Protein AF-A0A958RB64-F1 (afdb_monomer_lite)

Foldseek 3Di:
DDDDFQAPFPWWKWFFDWKWWAFPPRPDIDTWAAPTDIDTLVCCPDPNDDCGTHDDDPDQWTFKMFTATDQPTWIGDPNDIAGEAEPVRHPGGDIDTWTAGCVVPPDDDKDKRWDQSVFWDQDPVRHIYGDTDIDTPDPRTDDD

Radius of gyration: 16.18 Å; chains: 1; bounding box: 40×34×49 Å

Secondary structure (DSSP, 8-state):
---PPPP--SEEEEEEEEEEEE-GGG--EEE-EE--EEEESSTT-TT-----EE-----SEEEEEEEEE-S--EEEETTEEEEEE-TTTTTT-EEEEEEEE-TT-SS----EEE-HHHHEEE-TTS-EEE---EEE--GGG---

pLDDT: mean 85.4, std 12.58, range [28.36, 96.12]

Structure (mmCIF, N/CA/C/O backbone):
data_AF-A0A958RB64-F1
#
_entry.id   AF-A0A958RB64-F1
#
loop_
_atom_site.group_PDB
_atom_site.id
_atom_site.type_symbol
_atom_site.label_atom_id
_atom_site.label_alt_id
_atom_site.label_comp_id
_atom_site.label_asym_id
_atom_site.label_entity_id
_atom_site.label_seq_id
_atom_site.pdbx_PDB_ins_code
_atom_site.Cartn_x
_atom_site.Cartn_y
_atom_site.Cartn_z
_atom_site.occupancy
_atom_site.B_iso_or_equiv
_atom_site.auth_seq_id
_atom_site.auth_comp_id
_atom_site.auth_asym_id
_atom_site.auth_atom_id
_atom_site.pdbx_PDB_model_num
ATOM 1 N N . ARG A 1 1 ? -3.747 -23.039 24.043 1.00 41.12 1 ARG A N 1
ATOM 2 C CA . ARG A 1 1 ? -4.315 -22.664 22.728 1.00 41.12 1 ARG A CA 1
ATOM 3 C C . ARG A 1 1 ? -4.548 -21.166 22.778 1.00 41.12 1 ARG A C 1
ATOM 5 O O . ARG A 1 1 ? -5.326 -20.747 23.621 1.00 41.12 1 ARG A O 1
ATOM 12 N N . LEU A 1 2 ? -3.807 -20.391 21.994 1.00 28.36 2 LEU A N 1
ATOM 13 C CA . LEU A 1 2 ? -3.998 -18.947 21.857 1.00 28.36 2 LEU A CA 1
ATOM 14 C C . LEU A 1 2 ? -4.624 -18.734 20.481 1.00 28.36 2 LEU A C 1
ATOM 16 O O . LEU A 1 2 ? -4.178 -19.346 19.515 1.00 28.36 2 LEU A O 1
ATOM 20 N N . THR A 1 3 ? -5.711 -17.981 20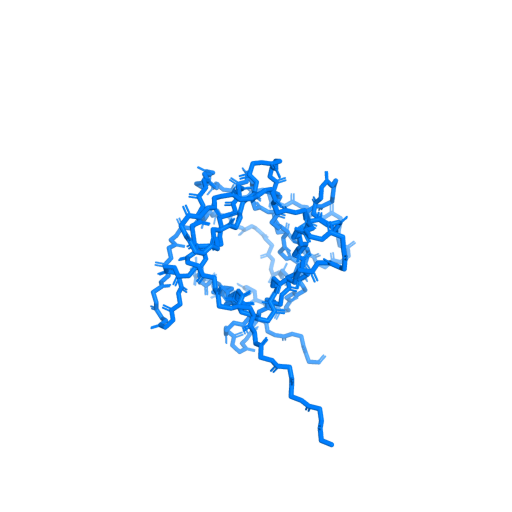.438 1.00 35.69 3 THR A N 1
ATOM 21 C CA . THR A 1 3 ? -6.406 -17.580 19.216 1.00 35.69 3 THR A CA 1
ATOM 22 C C . THR A 1 3 ? -6.319 -16.070 19.193 1.00 35.69 3 THR A C 1
ATOM 24 O O . THR A 1 3 ? -6.814 -15.434 20.119 1.00 35.69 3 THR A O 1
ATOM 27 N N . ASP A 1 4 ? -5.637 -15.539 18.189 1.00 45.03 4 ASP A N 1
ATOM 28 C CA . ASP A 1 4 ? -5.737 -14.134 17.825 1.00 45.03 4 ASP A CA 1
ATOM 29 C C . ASP A 1 4 ? -6.938 -14.045 16.886 1.00 45.03 4 ASP A C 1
ATOM 31 O O . ASP A 1 4 ? -6.996 -14.777 15.895 1.00 45.03 4 ASP A O 1
ATOM 35 N N . ALA A 1 5 ? -7.956 -13.286 17.272 1.00 43.59 5 ALA A N 1
ATOM 36 C CA . ALA A 1 5 ? -9.015 -12.928 16.346 1.00 43.59 5 ALA A CA 1
ATOM 37 C C . ALA A 1 5 ? -8.618 -11.556 15.802 1.00 43.59 5 ALA A C 1
ATOM 39 O O . ALA A 1 5 ? -8.349 -10.676 16.626 1.00 43.59 5 ALA A O 1
ATOM 40 N N . PRO A 1 6 ? -8.548 -11.367 14.472 1.00 58.12 6 PRO A N 1
ATOM 41 C CA . PRO A 1 6 ? -8.394 -10.030 13.927 1.00 58.12 6 PRO A CA 1
ATOM 42 C C . PRO A 1 6 ? -9.468 -9.129 14.531 1.00 58.12 6 PRO A C 1
ATOM 44 O O . PRO A 1 6 ? -10.575 -9.580 14.844 1.00 58.12 6 PRO A O 1
ATOM 47 N N . LEU A 1 7 ? -9.096 -7.878 14.765 1.00 66.56 7 LEU A N 1
ATOM 48 C CA . LEU A 1 7 ? -10.015 -6.901 15.316 1.00 66.56 7 LEU A CA 1
ATOM 49 C C . LEU A 1 7 ? -11.186 -6.756 14.334 1.00 66.56 7 LEU A C 1
ATOM 51 O O . LEU A 1 7 ? -10.951 -6.549 13.146 1.00 66.56 7 LEU A O 1
ATOM 55 N N . ASP A 1 8 ? -12.415 -6.936 14.817 1.00 80.50 8 ASP A N 1
ATOM 56 C CA . ASP A 1 8 ? -13.614 -6.695 14.012 1.00 80.50 8 ASP A CA 1
ATOM 57 C C . ASP A 1 8 ? -13.717 -5.178 13.835 1.00 80.50 8 ASP A C 1
ATOM 59 O O . ASP A 1 8 ? -13.931 -4.447 14.804 1.00 80.50 8 ASP A O 1
ATOM 63 N N . VAL A 1 9 ? -13.393 -4.706 12.635 1.00 89.06 9 VAL A N 1
ATOM 64 C CA . VAL A 1 9 ? -13.309 -3.286 12.284 1.00 89.06 9 VAL A CA 1
ATOM 65 C C . VAL A 1 9 ? -14.269 -3.017 11.136 1.00 89.06 9 VAL A C 1
ATOM 67 O O . VAL A 1 9 ? -14.403 -3.845 10.236 1.00 89.06 9 VAL A O 1
ATOM 70 N N . ASP A 1 10 ? -14.915 -1.857 11.171 1.00 91.00 10 ASP A N 1
ATOM 71 C CA . ASP A 1 10 ? -15.890 -1.455 10.159 1.00 91.00 10 ASP A CA 1
ATOM 72 C C . ASP A 1 10 ? -15.210 -0.856 8.923 1.00 91.00 10 ASP A C 1
ATOM 74 O O . ASP A 1 10 ? -15.676 -1.083 7.813 1.00 91.00 10 ASP A O 1
ATOM 78 N N . GLU A 1 11 ? -14.112 -0.112 9.117 1.00 93.75 11 GLU A N 1
ATOM 79 C CA . GLU A 1 11 ? -13.335 0.544 8.051 1.00 93.75 11 GLU A CA 1
ATOM 80 C C . GLU A 1 11 ? -11.852 0.629 8.438 1.00 93.75 11 GLU A C 1
ATOM 82 O O . GLU A 1 11 ? -11.509 0.797 9.617 1.00 93.75 11 GLU A O 1
ATOM 87 N N . VAL A 1 12 ? -10.959 0.582 7.444 1.00 92.62 12 VAL A N 1
ATOM 88 C CA . VAL A 1 12 ? -9.524 0.861 7.611 1.00 92.62 12 VAL A CA 1
ATOM 89 C C . VAL A 1 12 ? -9.081 1.859 6.546 1.00 92.62 12 VAL A C 1
ATOM 91 O O . VAL A 1 12 ? -8.691 1.487 5.441 1.00 92.62 12 VAL A O 1
ATOM 94 N N . ASN A 1 13 ? -9.086 3.136 6.915 1.00 94.38 13 ASN A N 1
ATOM 95 C CA . ASN A 1 13 ? -8.873 4.261 6.017 1.00 94.38 13 ASN A CA 1
ATOM 96 C C . ASN A 1 13 ? -7.398 4.672 5.971 1.00 94.38 13 ASN A C 1
ATOM 98 O O . ASN A 1 13 ? -6.798 5.034 6.988 1.00 94.38 13 ASN A O 1
ATOM 102 N N . ILE A 1 14 ? -6.812 4.641 4.773 1.00 92.38 14 ILE A N 1
ATOM 103 C CA . ILE A 1 14 ? -5.411 4.990 4.532 1.00 92.38 14 ILE A CA 1
ATOM 104 C C . ILE A 1 14 ? -5.301 6.192 3.610 1.00 92.38 14 ILE A C 1
ATOM 106 O O . ILE A 1 14 ? -5.777 6.170 2.477 1.00 92.38 14 ILE A O 1
ATOM 110 N N . ASP A 1 15 ? -4.603 7.215 4.092 1.00 93.50 15 ASP A N 1
ATOM 111 C CA . ASP A 1 15 ? -4.326 8.446 3.368 1.00 93.50 15 ASP A CA 1
ATOM 112 C C . ASP A 1 15 ? -3.115 8.260 2.440 1.00 93.50 15 ASP A C 1
ATOM 114 O O . ASP A 1 15 ? -1.958 8.417 2.842 1.00 93.50 15 ASP A O 1
ATOM 118 N N . LEU A 1 16 ? -3.367 7.871 1.190 1.00 92.88 16 LEU A N 1
ATOM 119 C CA . LEU A 1 16 ? -2.341 7.671 0.171 1.00 92.88 16 LEU A CA 1
ATOM 120 C C . LEU A 1 16 ? -1.956 9.003 -0.476 1.00 92.88 16 LEU A C 1
ATOM 122 O O . LEU A 1 16 ? -2.768 9.658 -1.122 1.00 92.88 16 LEU A O 1
ATOM 126 N N . GLN A 1 17 ? -0.670 9.345 -0.411 1.00 93.31 17 GLN A N 1
ATOM 127 C CA . GLN A 1 17 ? -0.147 10.608 -0.938 1.00 93.31 17 GLN A CA 1
ATOM 128 C C . GLN A 1 17 ? 0.629 10.427 -2.245 1.00 93.31 17 GLN A C 1
ATOM 130 O O . GLN A 1 17 ? 0.492 11.210 -3.183 1.00 93.31 17 GLN A O 1
ATOM 135 N N . SER A 1 18 ? 1.486 9.407 -2.325 1.00 93.62 18 SER A N 1
ATOM 136 C CA . SER A 1 18 ? 2.237 9.106 -3.550 1.00 93.62 18 SER A CA 1
ATOM 137 C C . SER A 1 18 ? 2.758 7.674 -3.565 1.00 93.62 18 SER A C 1
ATOM 139 O O . SER A 1 18 ? 2.949 7.055 -2.518 1.00 93.62 18 SER A O 1
ATOM 141 N N . ILE A 1 19 ? 3.029 7.158 -4.761 1.00 94.19 19 ILE A N 1
ATOM 142 C CA . ILE A 1 19 ? 3.697 5.874 -4.965 1.00 94.19 19 ILE A CA 1
ATOM 143 C C . ILE A 1 19 ? 5.005 6.101 -5.707 1.00 94.19 19 ILE A C 1
ATOM 145 O O . ILE A 1 19 ? 5.055 6.817 -6.708 1.00 94.19 19 ILE A O 1
ATOM 149 N N . LEU A 1 20 ? 6.066 5.464 -5.220 1.00 94.00 20 LEU A N 1
ATOM 150 C CA . LEU A 1 20 ? 7.380 5.492 -5.845 1.00 94.00 20 LEU A CA 1
ATOM 151 C C . LEU A 1 20 ? 7.875 4.075 -6.090 1.00 94.00 20 LEU A C 1
ATOM 153 O O . LEU A 1 20 ? 7.636 3.173 -5.287 1.00 94.00 20 LEU A O 1
ATOM 157 N N . VAL A 1 21 ? 8.611 3.890 -7.176 1.00 94.31 21 VAL A N 1
ATOM 158 C CA . VAL A 1 21 ? 9.273 2.629 -7.504 1.00 94.31 21 VAL A CA 1
ATOM 159 C C . VAL A 1 21 ? 10.779 2.830 -7.565 1.00 94.31 21 VAL A C 1
ATOM 161 O O . VAL A 1 21 ? 11.252 3.908 -7.923 1.00 94.31 21 VAL A O 1
ATOM 164 N N . LYS A 1 22 ? 11.544 1.802 -7.194 1.00 93.56 22 LYS A N 1
ATOM 165 C CA . LYS A 1 22 ? 13.008 1.814 -7.281 1.00 93.56 22 LYS A CA 1
ATOM 166 C C . LYS A 1 22 ? 13.528 0.619 -8.045 1.00 93.56 22 LYS A C 1
ATOM 168 O O . LYS A 1 22 ? 13.052 -0.494 -7.824 1.00 93.56 22 LYS A O 1
ATOM 173 N N . GLY A 1 23 ? 14.550 0.850 -8.860 1.00 91.75 23 GLY A N 1
ATOM 174 C CA . GLY A 1 23 ? 15.317 -0.207 -9.509 1.00 91.75 23 GLY A CA 1
ATOM 175 C C . GLY A 1 23 ? 16.397 -0.825 -8.607 1.00 91.75 23 GLY A C 1
ATOM 176 O O . GLY A 1 23 ? 16.505 -0.492 -7.416 1.00 91.75 23 GLY A O 1
ATOM 177 N N . PRO A 1 24 ? 17.222 -1.730 -9.162 1.00 86.81 24 PRO A N 1
ATOM 178 C CA . PRO A 1 24 ? 18.353 -2.338 -8.467 1.00 86.81 24 PRO A CA 1
ATOM 179 C C . PRO A 1 24 ? 19.330 -1.297 -7.909 1.00 86.81 24 PRO A C 1
ATOM 181 O O . PRO A 1 24 ? 19.579 -0.255 -8.508 1.00 86.81 24 PRO A O 1
ATOM 184 N N . GLY A 1 25 ? 19.881 -1.557 -6.721 1.00 80.12 25 GLY A N 1
ATOM 185 C CA . GLY A 1 25 ? 20.825 -0.643 -6.061 1.00 80.12 25 GLY A CA 1
ATOM 186 C C . GLY A 1 25 ? 20.201 0.631 -5.472 1.00 80.12 25 GLY A C 1
ATOM 187 O O . GLY A 1 25 ? 20.900 1.377 -4.790 1.00 80.12 25 GLY A O 1
ATOM 188 N N . GLY A 1 26 ? 18.899 0.873 -5.681 1.00 74.00 26 GLY A N 1
ATOM 189 C CA . GLY A 1 26 ? 18.122 1.921 -5.008 1.00 74.00 26 GLY A CA 1
ATOM 190 C C . GLY A 1 26 ? 18.507 3.364 -5.349 1.00 74.00 26 GLY A C 1
ATOM 191 O O . GLY A 1 26 ? 18.051 4.274 -4.651 1.00 74.00 26 GLY A O 1
ATOM 192 N N . GLN A 1 27 ? 19.341 3.564 -6.376 1.00 73.75 27 GLN A N 1
ATOM 193 C CA . GLN A 1 27 ? 19.835 4.880 -6.794 1.00 73.75 27 GLN A CA 1
ATOM 194 C C . GLN A 1 27 ? 18.818 5.647 -7.643 1.00 73.75 27 GLN A C 1
ATOM 196 O O . GLN A 1 27 ? 18.740 6.868 -7.537 1.00 73.75 27 GLN A O 1
ATOM 201 N N . GLU A 1 28 ? 18.013 4.935 -8.430 1.00 81.69 28 GLU A N 1
ATOM 202 C CA . GLU A 1 28 ? 16.943 5.516 -9.237 1.00 81.69 28 GLU A CA 1
ATOM 203 C C . GLU A 1 28 ? 15.594 5.302 -8.548 1.00 81.69 28 GLU A C 1
ATOM 205 O O . GLU A 1 28 ? 15.222 4.178 -8.195 1.00 81.69 28 GLU A O 1
ATOM 210 N N . GLU A 1 29 ? 14.878 6.403 -8.328 1.00 88.94 29 GLU A N 1
ATOM 211 C CA . GLU A 1 29 ? 13.521 6.425 -7.796 1.00 88.94 29 GLU A CA 1
ATOM 212 C C . GLU A 1 29 ? 12.618 7.151 -8.792 1.00 88.94 29 GLU A C 1
ATOM 214 O O . GLU A 1 29 ? 12.895 8.285 -9.180 1.00 88.94 29 GLU A O 1
ATOM 219 N N . ILE A 1 30 ? 11.539 6.489 -9.200 1.00 92.75 30 ILE A N 1
ATOM 220 C CA . ILE A 1 30 ? 10.542 7.041 -10.113 1.00 92.75 30 ILE A CA 1
ATOM 221 C C . ILE A 1 30 ? 9.246 7.209 -9.332 1.00 92.75 30 ILE A C 1
ATOM 223 O O . ILE A 1 30 ? 8.700 6.240 -8.804 1.00 92.75 30 ILE A O 1
ATOM 227 N N . GLN A 1 31 ? 8.751 8.440 -9.256 1.00 94.31 31 GLN A N 1
ATOM 228 C CA . GLN A 1 31 ? 7.426 8.721 -8.719 1.00 94.31 31 GLN A CA 1
ATOM 229 C C . GLN A 1 31 ? 6.370 8.433 -9.789 1.00 94.31 31 GLN A C 1
ATOM 231 O O . GLN A 1 31 ? 6.491 8.883 -10.928 1.00 94.31 31 GLN A O 1
ATOM 236 N N . LEU A 1 32 ? 5.335 7.684 -9.417 1.00 94.69 32 LEU A N 1
ATOM 237 C CA . LEU A 1 32 ? 4.216 7.381 -10.299 1.00 94.69 32 LEU A CA 1
ATOM 238 C C . LEU A 1 32 ? 3.191 8.523 -10.297 1.00 94.69 32 LEU A C 1
ATOM 240 O O . LEU A 1 32 ? 3.034 9.231 -9.296 1.00 94.69 32 LEU A O 1
ATOM 244 N N . ASN A 1 33 ? 2.424 8.645 -11.382 1.00 95.81 33 ASN A N 1
ATOM 245 C CA . ASN A 1 33 ? 1.223 9.477 -11.412 1.00 95.81 33 ASN A CA 1
ATOM 246 C C . ASN A 1 33 ? 0.187 8.833 -10.487 1.00 95.81 33 ASN A C 1
ATOM 248 O O . ASN A 1 33 ? -0.488 7.881 -10.879 1.00 95.81 33 ASN A O 1
ATOM 252 N N . THR A 1 34 ? 0.135 9.304 -9.242 1.00 94.50 34 THR A N 1
ATOM 253 C CA . THR A 1 34 ? -0.661 8.708 -8.165 1.00 94.50 34 THR A CA 1
ATOM 254 C C . THR A 1 34 ? -1.989 9.442 -8.027 1.00 94.50 34 THR A C 1
ATOM 256 O O . THR A 1 34 ? -2.016 10.670 -7.959 1.00 94.50 34 THR A O 1
ATOM 259 N N . ASN A 1 35 ? -3.076 8.685 -7.944 1.00 95.25 35 ASN A N 1
ATOM 260 C CA . ASN A 1 35 ? -4.368 9.165 -7.481 1.00 95.25 35 ASN A CA 1
ATOM 261 C C . ASN A 1 35 ? -4.304 9.220 -5.949 1.00 95.25 35 ASN A C 1
ATOM 263 O O . ASN A 1 35 ? -4.493 8.210 -5.282 1.00 95.25 35 ASN A O 1
ATOM 267 N N . ALA A 1 36 ? -3.915 10.370 -5.401 1.00 94.81 36 ALA A N 1
ATOM 268 C CA . ALA A 1 36 ? -3.854 10.565 -3.956 1.00 94.81 36 ALA A CA 1
ATOM 269 C C . ALA A 1 36 ? -5.266 10.670 -3.360 1.00 94.81 36 ALA A C 1
ATOM 271 O O . ALA A 1 36 ? -6.173 11.211 -3.999 1.00 94.81 36 ALA A O 1
ATOM 272 N N . GLY A 1 37 ? -5.439 10.186 -2.134 1.00 94.69 37 GLY A N 1
ATOM 273 C CA . GLY A 1 37 ? -6.717 10.202 -1.434 1.00 94.69 37 GLY A CA 1
ATOM 274 C C . GLY A 1 37 ? -6.776 9.199 -0.289 1.00 94.69 37 GLY A C 1
ATOM 275 O O . GLY A 1 37 ? -5.850 8.416 -0.081 1.00 94.69 37 GLY A O 1
ATOM 276 N N . ILE A 1 38 ? -7.894 9.228 0.431 1.00 94.56 38 ILE A N 1
ATOM 277 C CA . ILE A 1 38 ? -8.195 8.268 1.490 1.00 94.56 38 ILE A CA 1
ATOM 278 C C . ILE A 1 38 ? -8.899 7.065 0.867 1.00 94.56 38 ILE A C 1
ATOM 280 O O . ILE A 1 38 ? -9.886 7.223 0.147 1.00 94.56 38 ILE A O 1
ATOM 284 N N . TYR A 1 39 ? -8.372 5.878 1.145 1.00 92.69 39 TYR A N 1
ATOM 285 C CA . TYR A 1 39 ? -8.898 4.606 0.668 1.00 92.69 39 TYR A CA 1
ATOM 286 C C . TYR A 1 39 ? -9.250 3.719 1.854 1.00 92.69 39 TYR A C 1
ATOM 288 O O . TYR A 1 39 ? -8.378 3.463 2.688 1.00 92.69 39 TYR A O 1
ATOM 296 N N . ASP A 1 40 ? -10.483 3.213 1.893 1.00 92.56 40 ASP A N 1
ATOM 297 C CA . ASP A 1 40 ? -10.824 2.109 2.785 1.00 92.56 40 ASP A CA 1
ATOM 298 C C . ASP A 1 40 ? -10.248 0.810 2.214 1.00 92.56 40 ASP A C 1
ATOM 300 O O . ASP A 1 40 ? -10.561 0.386 1.100 1.00 92.56 40 ASP A O 1
ATOM 304 N N . LEU A 1 41 ? -9.359 0.178 2.971 1.00 89.19 41 LEU A N 1
ATOM 305 C CA . LEU A 1 41 ? -8.729 -1.072 2.577 1.00 89.19 41 LEU A CA 1
ATOM 306 C C . LEU A 1 41 ? -9.680 -2.269 2.649 1.00 89.19 41 LEU A C 1
ATOM 308 O O . LEU A 1 41 ? -9.392 -3.293 2.028 1.00 89.19 41 LEU A O 1
ATOM 312 N N . LEU A 1 42 ? -10.786 -2.178 3.394 1.00 87.50 42 LEU A N 1
ATOM 313 C CA . LEU A 1 42 ? -11.780 -3.252 3.453 1.00 87.50 42 LEU A CA 1
ATOM 314 C C . LEU A 1 42 ? -12.587 -3.354 2.150 1.00 87.50 42 LEU A C 1
ATOM 316 O O . LEU A 1 42 ? -12.923 -4.463 1.729 1.00 87.50 42 LEU A O 1
ATOM 320 N N . ASP A 1 43 ? -12.779 -2.232 1.454 1.00 85.81 43 ASP A N 1
ATOM 321 C CA . ASP A 1 43 ? -13.421 -2.169 0.133 1.00 85.81 43 ASP A CA 1
ATOM 322 C C . ASP A 1 43 ? -12.577 -2.804 -0.987 1.00 85.81 43 ASP A C 1
ATOM 324 O O . ASP A 1 43 ? -13.102 -3.180 -2.036 1.00 85.81 43 ASP A O 1
ATOM 328 N N . LEU A 1 44 ? -11.265 -2.941 -0.774 1.00 80.88 44 LEU A N 1
ATOM 329 C CA . LEU A 1 44 ? -10.297 -3.432 -1.764 1.00 80.88 44 LEU A CA 1
ATOM 330 C C . LEU A 1 44 ? -9.949 -4.919 -1.580 1.00 80.88 44 LEU A C 1
ATOM 332 O O . LEU A 1 44 ? -8.911 -5.401 -2.037 1.00 80.88 44 LEU A O 1
ATOM 336 N N . GLN A 1 45 ? -10.807 -5.660 -0.880 1.00 72.44 45 GLN A N 1
ATOM 337 C CA . GLN A 1 45 ? -10.647 -7.094 -0.653 1.00 72.44 45 GLN A CA 1
ATOM 338 C C . GLN A 1 45 ? -11.343 -7.933 -1.736 1.00 72.44 45 GLN A C 1
ATOM 340 O O . GLN A 1 45 ? -12.142 -7.453 -2.539 1.00 72.44 45 GLN A O 1
ATOM 345 N N . ASN A 1 46 ? -11.075 -9.243 -1.741 1.00 66.56 46 ASN A N 1
ATOM 346 C CA . ASN A 1 46 ? -11.785 -10.234 -2.566 1.00 66.56 46 ASN A CA 1
ATOM 347 C C . ASN A 1 46 ? -11.698 -10.008 -4.088 1.00 66.56 46 ASN A C 1
ATOM 349 O O . ASN A 1 46 ? -12.609 -10.376 -4.831 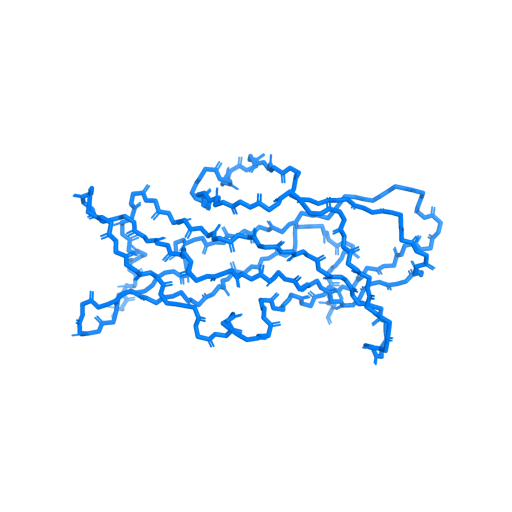1.00 66.56 46 ASN A O 1
ATOM 353 N N . GLY A 1 47 ? -10.581 -9.454 -4.563 1.00 64.75 47 GLY A N 1
ATOM 354 C CA . GLY A 1 47 ? -10.339 -9.239 -5.992 1.00 64.75 47 GLY A CA 1
ATOM 355 C C . GLY A 1 47 ? -10.978 -7.968 -6.551 1.00 64.75 47 GLY A C 1
ATOM 356 O O . GLY A 1 47 ? -11.033 -7.819 -7.769 1.00 64.75 47 GLY A O 1
ATOM 357 N N . ILE A 1 48 ? -11.452 -7.073 -5.681 1.00 69.56 48 ILE A N 1
ATOM 358 C CA . ILE A 1 48 ? -11.758 -5.689 -6.038 1.00 69.56 48 ILE A CA 1
ATOM 359 C C . ILE A 1 48 ? -10.454 -4.899 -5.945 1.00 69.56 48 ILE A C 1
ATOM 361 O O . ILE A 1 48 ? -9.872 -4.784 -4.872 1.00 69.56 48 ILE A O 1
ATOM 365 N N . ASP A 1 49 ? -9.983 -4.366 -7.069 1.00 80.56 49 ASP A N 1
ATOM 366 C CA . ASP A 1 49 ? -8.813 -3.496 -7.119 1.00 80.56 49 ASP A CA 1
ATOM 367 C C . ASP A 1 49 ? -9.169 -2.096 -7.631 1.00 80.56 49 ASP A C 1
ATOM 369 O O . ASP A 1 49 ? -10.142 -1.887 -8.360 1.00 80.56 49 ASP A O 1
ATOM 373 N N . VAL A 1 50 ? -8.361 -1.115 -7.233 1.00 84.88 50 VAL A N 1
ATOM 374 C CA . VAL A 1 50 ? -8.467 0.266 -7.701 1.00 84.88 50 VAL A CA 1
ATOM 375 C C . VAL A 1 50 ? -7.132 0.715 -8.278 1.00 84.88 50 VAL A C 1
ATOM 377 O O . VAL A 1 50 ? -6.067 0.508 -7.692 1.00 84.88 50 VAL A O 1
ATOM 380 N N . LEU A 1 51 ? -7.178 1.368 -9.442 1.00 87.44 51 LEU A N 1
ATOM 381 C CA . LEU A 1 51 ? -5.989 1.957 -10.043 1.00 87.44 51 LEU A CA 1
ATOM 382 C C . LEU A 1 51 ? -5.554 3.185 -9.234 1.00 87.44 51 LEU A C 1
ATOM 384 O O . LEU A 1 51 ? -6.056 4.294 -9.428 1.00 87.44 51 LEU A O 1
ATOM 388 N N . VAL A 1 52 ? -4.582 2.984 -8.351 1.00 88.88 52 VAL A N 1
ATOM 389 C CA . VAL A 1 52 ? -4.015 4.048 -7.511 1.00 88.88 52 VAL A CA 1
ATOM 390 C C . VAL A 1 52 ? -2.870 4.801 -8.177 1.00 88.88 52 VAL A C 1
ATOM 392 O O . VAL A 1 52 ? -2.599 5.937 -7.803 1.00 88.88 52 VAL A O 1
ATOM 395 N N . ALA A 1 53 ? -2.188 4.217 -9.168 1.00 92.31 53 ALA A N 1
ATOM 396 C CA . ALA A 1 53 ? -1.119 4.911 -9.877 1.00 92.31 53 ALA A CA 1
ATOM 397 C C . ALA A 1 53 ? -0.781 4.302 -11.242 1.00 92.31 53 ALA A C 1
ATOM 399 O O . ALA A 1 53 ? -1.010 3.122 -11.490 1.00 92.31 53 ALA A O 1
ATOM 400 N N . ASN A 1 54 ? -0.171 5.107 -12.114 1.00 93.94 54 ASN A N 1
ATOM 401 C CA . ASN A 1 54 ? 0.431 4.659 -13.373 1.00 93.94 54 ASN A CA 1
ATOM 402 C C . ASN A 1 54 ? 1.680 5.490 -13.709 1.00 93.94 54 ASN A C 1
ATOM 404 O O . ASN A 1 54 ? 1.821 6.619 -13.246 1.00 93.94 54 ASN A O 1
ATOM 408 N N . ALA A 1 55 ? 2.581 4.960 -14.533 1.00 92.25 55 ALA A N 1
ATOM 409 C CA . ALA A 1 55 ? 3.671 5.736 -15.121 1.00 92.25 55 ALA A CA 1
ATOM 410 C C . ALA A 1 55 ? 4.241 5.037 -16.356 1.00 92.25 55 ALA A C 1
ATOM 412 O O . ALA A 1 55 ? 4.066 3.834 -16.538 1.00 92.25 55 ALA A O 1
ATOM 413 N N . MET A 1 56 ? 4.991 5.791 -17.159 1.00 89.06 56 MET A N 1
ATOM 414 C CA . MET A 1 56 ? 5.964 5.207 -18.078 1.00 89.06 56 MET A CA 1
ATOM 415 C C . MET A 1 56 ? 7.262 4.974 -17.308 1.00 89.06 56 MET A C 1
ATOM 417 O O . MET A 1 56 ? 7.838 5.916 -16.766 1.00 89.06 56 MET A O 1
ATOM 421 N N . ILE A 1 57 ? 7.698 3.719 -17.245 1.00 88.31 57 ILE A N 1
ATOM 422 C CA . ILE A 1 57 ? 8.910 3.305 -16.540 1.00 88.31 57 ILE A CA 1
ATOM 423 C C . ILE A 1 57 ? 9.999 3.019 -17.571 1.00 88.31 57 ILE A C 1
ATOM 425 O O . ILE A 1 57 ? 9.767 2.285 -18.526 1.00 88.31 57 ILE A O 1
ATOM 429 N N . SER A 1 58 ? 11.179 3.609 -17.380 1.00 87.31 58 SER A N 1
ATOM 430 C CA . SER A 1 58 ? 12.371 3.364 -18.208 1.00 87.31 58 SER A CA 1
ATOM 431 C C . SER A 1 58 ? 13.346 2.361 -17.584 1.00 87.31 58 SER A C 1
ATOM 433 O O . SER A 1 58 ? 14.432 2.163 -18.116 1.00 87.31 58 SER A O 1
ATOM 435 N N . LEU A 1 59 ? 12.994 1.793 -16.430 1.00 88.56 59 LEU A N 1
ATOM 436 C CA . LEU A 1 59 ? 13.776 0.770 -15.745 1.00 88.56 59 LEU A CA 1
ATOM 437 C C . LEU A 1 59 ? 13.468 -0.603 -16.334 1.00 88.56 59 LEU A C 1
ATOM 439 O O . LEU A 1 59 ? 12.300 -0.957 -16.482 1.00 88.56 59 LEU A O 1
ATOM 443 N N . ASP A 1 60 ? 14.514 -1.394 -16.550 1.00 90.81 60 ASP A N 1
ATOM 444 C CA . ASP A 1 60 ? 14.374 -2.806 -16.913 1.00 90.81 60 ASP A CA 1
ATOM 445 C C . ASP A 1 60 ? 14.004 -3.674 -15.700 1.00 90.81 60 ASP A C 1
ATOM 447 O O . ASP A 1 60 ? 13.429 -4.741 -15.855 1.00 90.81 60 ASP A O 1
ATOM 451 N N . GLU A 1 61 ? 14.280 -3.215 -14.474 1.00 92.19 61 GLU A N 1
ATOM 452 C CA . GLU A 1 61 ? 13.934 -3.936 -13.247 1.00 92.19 61 GLU A CA 1
ATOM 453 C C . GLU A 1 61 ? 13.373 -3.007 -12.164 1.00 92.19 61 GLU A C 1
ATOM 455 O O . GLU A 1 61 ? 13.874 -1.901 -11.944 1.00 92.19 61 GLU A O 1
ATOM 460 N N . ILE A 1 62 ? 12.396 -3.502 -11.399 1.00 93.62 62 ILE A N 1
ATOM 461 C CA . ILE A 1 62 ? 11.900 -2.875 -10.169 1.00 93.62 62 ILE A CA 1
ATOM 462 C C . ILE A 1 62 ? 12.186 -3.801 -8.985 1.00 93.62 62 ILE A C 1
ATOM 464 O O . ILE A 1 62 ? 11.857 -4.989 -8.999 1.00 93.62 62 ILE A O 1
ATOM 468 N N . ARG A 1 63 ? 12.783 -3.233 -7.933 1.00 94.12 63 ARG A N 1
ATOM 469 C CA . ARG A 1 63 ? 13.128 -3.922 -6.682 1.00 94.12 63 ARG A CA 1
ATOM 470 C C . ARG A 1 63 ? 12.350 -3.448 -5.458 1.00 94.12 63 ARG A C 1
ATOM 472 O O . ARG A 1 63 ? 12.296 -4.136 -4.443 1.00 94.12 63 ARG A O 1
ATOM 479 N N . GLN A 1 64 ? 11.723 -2.278 -5.531 1.00 93.50 64 GLN A N 1
ATOM 480 C CA . GLN A 1 64 ? 10.938 -1.758 -4.418 1.00 93.50 64 GLN A CA 1
ATOM 481 C C . GLN A 1 64 ? 9.761 -0.929 -4.915 1.00 93.50 64 GLN A C 1
ATOM 483 O O . GLN A 1 64 ? 9.928 -0.099 -5.805 1.00 93.50 64 GLN A O 1
ATOM 488 N N . VAL A 1 65 ? 8.614 -1.082 -4.260 1.00 92.75 65 VAL A N 1
ATOM 489 C CA . VAL A 1 65 ? 7.494 -0.137 -4.307 1.00 92.75 65 VAL A CA 1
ATOM 490 C C . VAL A 1 65 ? 7.381 0.540 -2.947 1.00 92.75 65 VAL A C 1
ATOM 492 O O . VAL A 1 65 ? 7.571 -0.089 -1.906 1.00 92.75 65 VAL A O 1
ATOM 495 N N . ARG A 1 66 ? 7.126 1.843 -2.938 1.00 92.56 66 ARG A N 1
ATOM 496 C CA . ARG A 1 66 ? 7.043 2.661 -1.732 1.00 92.56 66 ARG A CA 1
ATOM 497 C C . ARG A 1 66 ? 5.750 3.459 -1.750 1.00 92.56 66 ARG A C 1
ATOM 499 O O . ARG A 1 66 ? 5.600 4.336 -2.594 1.00 92.56 66 ARG A O 1
ATOM 506 N N . LEU A 1 67 ? 4.848 3.161 -0.819 1.00 91.38 67 LEU A N 1
ATOM 507 C CA . LEU A 1 67 ? 3.618 3.923 -0.603 1.00 91.38 67 LEU A CA 1
ATOM 508 C C . LEU A 1 67 ? 3.907 5.016 0.423 1.00 91.38 67 LEU A C 1
ATOM 510 O O . LEU A 1 67 ? 4.250 4.721 1.567 1.00 91.38 67 LEU A O 1
ATOM 514 N N . VAL A 1 68 ? 3.822 6.277 0.028 1.00 91.38 68 VAL A N 1
ATOM 515 C CA . VAL A 1 68 ? 3.915 7.408 0.953 1.00 91.38 68 VAL A CA 1
ATOM 516 C C . VAL A 1 68 ? 2.518 7.697 1.461 1.00 91.38 68 VAL A C 1
ATOM 518 O O . VAL A 1 68 ? 1.613 7.937 0.662 1.00 91.38 68 VAL A O 1
ATOM 521 N N . LEU A 1 69 ? 2.370 7.658 2.780 1.00 90.31 69 LEU A N 1
ATOM 522 C CA . LEU A 1 69 ? 1.107 7.890 3.461 1.00 90.31 69 LEU A CA 1
ATOM 523 C C . LEU A 1 69 ? 1.148 9.235 4.181 1.00 90.31 69 LEU A C 1
ATOM 525 O O . LEU A 1 69 ? 2.218 9.635 4.652 1.00 90.31 69 LEU A O 1
ATOM 529 N N . GLY A 1 70 ? 0.009 9.915 4.241 1.00 90.69 70 GLY A N 1
ATOM 530 C CA . GLY A 1 70 ? -0.163 11.130 5.025 1.00 90.69 70 GLY A CA 1
ATOM 531 C C . GLY A 1 70 ? -0.508 10.822 6.480 1.00 90.69 70 GLY A C 1
ATOM 532 O O . GLY A 1 70 ? -0.233 9.726 6.979 1.00 90.69 70 GLY A O 1
ATOM 533 N N . GLU A 1 71 ? -1.054 11.810 7.184 1.00 90.12 71 GLU A N 1
ATOM 534 C CA . GLU A 1 71 ? -1.349 11.713 8.620 1.00 90.12 71 GLU A CA 1
ATOM 535 C C . GLU A 1 71 ? -2.802 11.300 8.896 1.00 90.12 71 GLU A C 1
ATOM 537 O O . GLU A 1 71 ? -3.069 10.736 9.958 1.00 90.12 71 GLU A O 1
ATOM 542 N N . ASP A 1 72 ? -3.704 11.468 7.923 1.00 93.69 72 ASP A N 1
ATOM 543 C CA . ASP A 1 72 ? -5.155 11.286 8.067 1.00 93.69 72 ASP A CA 1
ATOM 544 C C . ASP A 1 72 ? -5.587 9.812 7.914 1.00 93.69 72 ASP A C 1
ATOM 546 O O . ASP A 1 72 ? -6.526 9.480 7.196 1.00 93.69 72 ASP A O 1
ATOM 550 N N . ASN A 1 73 ? -4.872 8.899 8.579 1.00 92.88 73 ASN A N 1
ATOM 551 C CA . ASN A 1 73 ? -5.214 7.475 8.594 1.00 92.88 73 ASN A CA 1
ATOM 552 C C . ASN A 1 73 ? -6.124 7.171 9.786 1.00 92.88 73 ASN A C 1
ATOM 554 O O . ASN A 1 73 ? -5.798 7.527 10.927 1.00 92.88 73 ASN A O 1
ATOM 558 N N . THR A 1 74 ? -7.223 6.457 9.549 1.00 95.31 74 THR A N 1
ATOM 559 C CA . THR A 1 74 ? -8.215 6.140 10.584 1.00 95.31 74 THR A CA 1
ATOM 560 C C . THR A 1 74 ? -8.651 4.678 10.543 1.00 95.31 74 THR A C 1
ATOM 562 O O . THR A 1 74 ? -8.413 3.945 9.585 1.00 95.31 74 THR A O 1
ATOM 565 N N . VAL A 1 75 ? -9.234 4.219 11.645 1.00 94.88 75 VAL A N 1
ATOM 566 C CA . VAL A 1 75 ? -9.947 2.943 11.738 1.00 94.88 75 VAL A CA 1
ATOM 567 C C . VAL A 1 75 ? -11.298 3.209 12.382 1.00 94.88 75 VAL A C 1
ATOM 569 O O . VAL A 1 75 ? -11.375 3.975 13.346 1.00 94.88 75 VAL A O 1
ATOM 572 N N . VAL A 1 76 ? -12.347 2.579 11.867 1.00 94.75 76 VAL A N 1
ATOM 573 C CA . VAL A 1 76 ? -13.687 2.649 12.454 1.00 94.75 76 VAL A CA 1
ATOM 574 C C . VAL A 1 76 ? -13.972 1.347 13.191 1.00 94.75 76 VAL A C 1
ATOM 576 O O . VAL A 1 76 ? -13.766 0.262 12.649 1.00 94.75 76 VAL A O 1
ATOM 579 N N . VAL A 1 77 ? -14.393 1.457 14.451 1.00 91.56 77 VAL A N 1
ATOM 580 C CA . VAL A 1 77 ? -14.758 0.317 15.302 1.00 91.56 77 VAL A CA 1
ATOM 581 C C . VAL A 1 77 ? -16.075 0.624 15.994 1.00 91.56 77 VAL A C 1
ATOM 583 O O .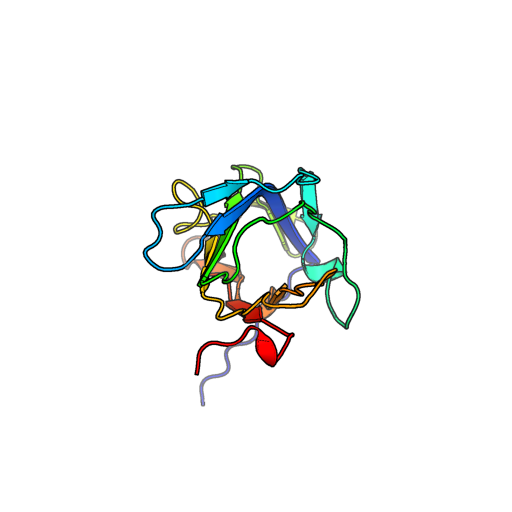 VAL A 1 77 ? -16.191 1.650 16.667 1.00 91.56 77 VAL A O 1
ATOM 586 N N . ASP A 1 78 ? -17.063 -0.253 15.827 1.00 90.31 78 ASP A N 1
ATOM 587 C CA . ASP A 1 78 ? -18.430 -0.066 16.322 1.00 90.31 78 ASP A CA 1
ATOM 588 C C . ASP A 1 78 ? -19.036 1.290 15.885 1.00 90.31 78 ASP A C 1
ATOM 590 O O . ASP A 1 78 ? -19.738 1.966 16.646 1.00 90.31 78 ASP A O 1
ATOM 594 N N . GLY A 1 79 ? -18.728 1.726 14.659 1.00 93.31 79 GLY A N 1
ATOM 595 C CA . GLY A 1 79 ? -19.154 3.004 14.084 1.00 93.31 79 GLY A CA 1
ATOM 596 C C . GLY A 1 79 ? -18.446 4.244 14.645 1.00 93.31 79 GLY A C 1
ATOM 597 O O . GLY A 1 79 ? -18.869 5.367 14.359 1.00 93.31 79 GLY A O 1
ATOM 598 N N . VAL A 1 80 ? -17.394 4.077 15.454 1.00 94.06 80 VAL A N 1
ATOM 599 C CA . VAL A 1 80 ? -16.596 5.178 16.009 1.00 94.06 80 VAL A CA 1
ATOM 600 C C . VAL A 1 80 ? -15.246 5.255 15.308 1.00 94.06 80 VAL A C 1
ATOM 602 O O . VAL A 1 80 ? -14.479 4.296 15.301 1.00 94.06 80 VAL A O 1
ATOM 605 N N . GLU A 1 81 ? -14.939 6.424 14.750 1.00 96.12 81 GLU A N 1
ATOM 606 C CA . GLU A 1 81 ? -13.651 6.683 14.112 1.00 96.12 81 GLU A CA 1
ATOM 607 C C . GLU A 1 81 ? -12.541 6.940 15.142 1.00 96.12 81 GLU A C 1
ATOM 609 O O . GLU A 1 81 ? -12.702 7.691 16.113 1.00 96.12 81 GLU A O 1
ATOM 614 N N . HIS A 1 82 ? -11.379 6.341 14.896 1.00 95.44 82 HIS A N 1
ATOM 615 C CA . HIS A 1 82 ? -10.177 6.492 15.697 1.00 95.44 82 HIS A CA 1
ATOM 616 C C . HIS A 1 82 ? -8.946 6.757 14.827 1.00 95.44 82 HIS A C 1
ATOM 618 O O . HIS A 1 82 ? -8.796 6.189 13.749 1.00 95.44 82 HIS A O 1
ATOM 624 N N . GLU A 1 83 ? -8.007 7.555 15.345 1.00 95.00 83 GLU A N 1
ATOM 625 C CA . GLU A 1 83 ? -6.689 7.740 14.725 1.00 95.00 83 GLU A CA 1
ATOM 626 C C . GLU A 1 83 ? -5.956 6.392 14.613 1.00 95.00 83 GLU A C 1
ATOM 628 O O . GLU A 1 83 ? -5.782 5.674 15.609 1.00 95.00 83 GLU A O 1
ATOM 633 N N . LEU A 1 84 ? -5.479 6.076 13.407 1.00 92.31 84 LEU A N 1
ATOM 634 C CA . LEU A 1 84 ? -4.705 4.877 13.119 1.00 92.31 84 LEU A CA 1
ATOM 635 C C . LEU A 1 84 ? -3.234 5.236 12.915 1.00 92.31 84 LEU A C 1
ATOM 637 O O . LEU A 1 84 ? -2.802 5.708 11.865 1.00 92.31 84 LEU A O 1
ATOM 641 N N . LYS A 1 85 ? -2.410 4.951 13.923 1.00 90.12 85 LYS A N 1
ATOM 642 C CA . LYS A 1 85 ? -0.985 5.276 13.843 1.00 90.12 85 LYS A CA 1
ATOM 643 C C . LYS A 1 85 ? -0.218 4.266 12.992 1.00 90.12 85 LYS A C 1
ATOM 645 O O . LYS A 1 85 ? -0.270 3.069 13.264 1.00 90.12 85 LYS A O 1
ATOM 650 N N . ILE A 1 86 ? 0.613 4.748 12.063 1.00 86.19 86 ILE A N 1
ATOM 651 C CA . ILE A 1 86 ? 1.474 3.914 11.203 1.00 86.19 86 ILE A CA 1
ATOM 652 C C . ILE A 1 86 ? 2.961 4.214 11.490 1.00 86.19 86 ILE A C 1
ATOM 654 O O . ILE A 1 86 ? 3.554 5.095 10.864 1.00 86.19 86 ILE A O 1
ATOM 658 N N . PRO A 1 87 ? 3.616 3.504 12.432 1.00 74.62 87 PRO A N 1
ATOM 659 C CA . PRO A 1 87 ? 4.946 3.885 12.923 1.00 74.62 87 PRO A CA 1
ATOM 660 C C . PRO A 1 87 ? 6.062 3.820 11.876 1.00 74.62 87 PRO A C 1
ATOM 662 O O . PRO A 1 87 ? 7.031 4.564 11.975 1.00 74.62 87 PRO A O 1
ATOM 665 N N . SER A 1 88 ? 5.953 2.919 10.896 1.00 64.25 88 SER A N 1
ATOM 666 C CA . SER A 1 88 ? 6.927 2.769 9.806 1.00 64.25 88 SER A CA 1
ATOM 667 C C . SER A 1 88 ? 6.640 3.676 8.602 1.00 64.25 88 SER A C 1
ATOM 669 O O . SER A 1 88 ? 7.520 3.867 7.761 1.00 64.25 88 SER A O 1
ATOM 671 N N . GLY A 1 89 ? 5.426 4.234 8.513 1.00 55.03 89 GLY A N 1
ATOM 672 C CA . GLY A 1 89 ? 4.942 5.014 7.371 1.00 55.03 89 GLY A CA 1
ATOM 673 C C . GLY A 1 89 ? 5.214 6.514 7.475 1.00 55.03 89 GLY A C 1
ATOM 674 O O . GLY A 1 89 ? 5.533 7.130 6.462 1.00 55.03 89 GLY A O 1
ATOM 675 N N . SER A 1 90 ? 5.200 7.074 8.688 1.00 55.16 90 SER A N 1
ATOM 676 C CA . SER A 1 90 ? 5.114 8.526 8.932 1.00 55.16 90 SER A CA 1
ATOM 677 C C . SER A 1 90 ? 6.300 9.389 8.468 1.00 55.16 90 SER A C 1
ATOM 679 O O . SER A 1 90 ? 6.192 10.608 8.465 1.00 55.16 90 SER A O 1
ATOM 681 N N . GLN A 1 91 ? 7.433 8.806 8.058 1.00 53.81 91 GLN A N 1
ATOM 682 C CA . GLN A 1 91 ? 8.530 9.566 7.422 1.00 53.81 91 GLN A CA 1
ATOM 683 C C . GLN A 1 91 ? 9.136 8.898 6.183 1.00 53.81 91 GLN A C 1
ATOM 685 O O . GLN A 1 91 ? 9.719 9.584 5.347 1.00 53.81 91 GLN A O 1
ATOM 690 N N . SER A 1 92 ? 9.042 7.569 6.047 1.00 63.12 92 SER A N 1
ATOM 691 C CA . SER A 1 92 ? 9.721 6.838 4.965 1.00 63.12 92 SER A CA 1
ATOM 692 C C . SER A 1 92 ? 8.782 6.182 3.951 1.00 63.12 92 SER A C 1
ATOM 694 O O . SER A 1 92 ? 9.251 5.753 2.894 1.00 63.12 92 SER A O 1
ATOM 696 N N . GLY A 1 93 ? 7.476 6.148 4.234 1.00 76.12 93 GLY A N 1
ATOM 697 C CA . GLY A 1 93 ? 6.493 5.367 3.487 1.00 76.12 93 GLY A CA 1
ATOM 698 C C . GLY A 1 93 ? 6.578 3.859 3.758 1.00 76.12 93 GLY A C 1
ATOM 699 O O . GLY A 1 93 ? 7.571 3.350 4.285 1.00 76.12 93 GLY A O 1
ATOM 700 N N . LEU A 1 94 ? 5.527 3.129 3.388 1.00 87.25 94 LEU A N 1
ATOM 701 C CA . LEU A 1 94 ? 5.482 1.670 3.425 1.00 87.25 94 LEU A CA 1
ATOM 702 C C . LEU A 1 94 ? 6.304 1.108 2.273 1.00 87.25 94 LEU A C 1
ATOM 704 O O . LEU A 1 94 ? 6.006 1.357 1.108 1.00 87.25 94 LEU A O 1
ATOM 708 N N . LYS A 1 95 ? 7.361 0.368 2.604 1.00 88.75 95 LYS A N 1
ATOM 709 C CA . LYS A 1 95 ? 8.267 -0.236 1.626 1.00 88.75 95 LYS A CA 1
ATOM 710 C C . LYS A 1 95 ? 7.868 -1.683 1.387 1.00 88.75 95 LYS A C 1
ATOM 712 O O . LYS A 1 95 ? 7.897 -2.488 2.313 1.00 88.75 95 LYS A O 1
ATOM 717 N N . ILE A 1 96 ? 7.583 -2.006 0.137 1.00 89.75 96 ILE A N 1
ATOM 718 C CA . ILE A 1 96 ? 7.309 -3.352 -0.343 1.00 89.75 96 ILE A CA 1
ATOM 719 C C . ILE A 1 96 ? 8.476 -3.755 -1.236 1.00 89.75 96 ILE A C 1
ATOM 721 O O . ILE A 1 96 ? 8.792 -3.063 -2.204 1.00 89.75 96 ILE A O 1
ATOM 725 N N . GLN A 1 97 ? 9.146 -4.850 -0.888 1.00 91.56 97 GLN A N 1
ATOM 726 C CA . GLN A 1 97 ? 10.159 -5.433 -1.763 1.00 91.56 97 GLN A CA 1
ATOM 727 C C . GLN A 1 97 ? 9.451 -6.176 -2.891 1.00 91.56 97 GLN A C 1
ATOM 729 O O . GLN A 1 97 ? 8.534 -6.958 -2.645 1.00 91.56 97 GLN A O 1
ATOM 734 N N . VAL A 1 98 ? 9.882 -5.915 -4.117 1.00 92.12 98 VAL A N 1
ATOM 735 C CA . VAL A 1 98 ? 9.407 -6.601 -5.319 1.00 92.12 98 VAL A CA 1
ATOM 736 C C . VAL A 1 98 ? 10.621 -7.091 -6.092 1.00 92.12 98 VAL A C 1
ATOM 738 O O . VAL A 1 98 ? 11.726 -6.601 -5.898 1.00 92.12 98 VAL A O 1
ATOM 741 N N . CYS A 1 99 ? 10.451 -8.074 -6.954 1.00 91.88 99 CYS A N 1
ATOM 742 C CA . CYS A 1 99 ? 11.500 -8.532 -7.848 1.00 91.88 99 CYS A CA 1
ATOM 743 C C . CYS A 1 99 ? 10.872 -8.702 -9.218 1.00 91.88 99 CYS A C 1
ATOM 745 O O . CYS A 1 99 ? 10.438 -9.793 -9.556 1.00 91.88 99 CYS A O 1
ATOM 747 N N . LEU A 1 100 ? 10.767 -7.593 -9.946 1.00 92.31 100 LEU A N 1
ATOM 748 C CA . LEU A 1 100 ? 10.072 -7.517 -11.221 1.00 92.31 100 LEU A CA 1
ATOM 749 C C . LEU A 1 100 ? 11.064 -7.168 -12.331 1.00 92.31 100 LEU A C 1
ATOM 751 O O . LEU A 1 100 ? 11.711 -6.125 -12.261 1.00 92.31 100 LEU A O 1
ATOM 755 N N . ASP A 1 101 ? 11.153 -8.032 -13.336 1.00 92.19 101 ASP A N 1
ATOM 756 C CA . ASP A 1 101 ? 11.865 -7.795 -14.593 1.00 92.19 101 ASP A CA 1
ATOM 757 C C . ASP A 1 101 ? 10.854 -7.323 -15.647 1.00 92.19 101 ASP A C 1
ATOM 759 O O . ASP A 1 101 ? 9.890 -8.022 -15.953 1.00 92.19 101 ASP A O 1
ATOM 763 N N . LEU A 1 102 ? 11.051 -6.111 -16.159 1.00 90.69 102 LEU A N 1
ATOM 764 C CA . LEU A 1 102 ? 10.215 -5.462 -17.167 1.00 90.69 102 LEU A CA 1
ATOM 765 C C . LEU A 1 102 ? 10.776 -5.633 -18.588 1.00 90.69 102 LEU A C 1
ATOM 767 O O . LEU A 1 102 ? 10.197 -5.107 -19.543 1.00 90.69 102 LEU A O 1
ATOM 771 N N . THR A 1 103 ? 11.882 -6.363 -18.765 1.00 90.06 103 THR A N 1
ATOM 772 C CA . THR A 1 103 ? 12.530 -6.550 -20.067 1.00 90.06 103 THR A CA 1
ATOM 773 C C . THR A 1 103 ? 11.553 -7.143 -21.081 1.00 90.06 103 THR A C 1
ATOM 775 O O . THR A 1 103 ? 11.077 -8.271 -20.954 1.00 90.06 103 THR A O 1
ATOM 778 N N . GLY A 1 104 ? 11.254 -6.378 -22.133 1.00 86.56 104 GLY A N 1
ATOM 779 C CA . GLY A 1 104 ? 10.321 -6.799 -23.181 1.00 86.56 104 GLY A CA 1
ATOM 780 C C . GLY A 1 104 ? 8.842 -6.763 -22.779 1.00 86.56 104 GLY A C 1
ATOM 781 O O . GLY A 1 104 ? 8.010 -7.264 -23.537 1.00 86.56 104 GLY A O 1
ATOM 782 N N . MET A 1 105 ? 8.494 -6.156 -21.639 1.00 88.19 105 MET A N 1
ATOM 783 C CA . MET A 1 105 ? 7.114 -5.959 -21.194 1.00 88.19 105 MET A CA 1
ATOM 784 C C . MET A 1 105 ? 6.643 -4.531 -21.518 1.00 88.19 105 MET A C 1
ATOM 786 O O . MET A 1 105 ? 6.982 -3.593 -20.800 1.00 88.19 105 MET A O 1
ATOM 790 N N . PRO A 1 106 ? 5.845 -4.317 -22.583 1.00 86.19 106 PRO A N 1
ATOM 791 C CA . PRO A 1 106 ? 5.396 -2.973 -22.953 1.00 86.19 106 PRO A CA 1
ATOM 792 C C . PRO A 1 106 ? 4.358 -2.394 -21.981 1.00 86.19 106 PRO A C 1
ATOM 794 O O . PRO A 1 106 ? 4.222 -1.177 -21.880 1.00 86.19 106 PRO A O 1
ATOM 797 N N . VAL A 1 107 ? 3.601 -3.256 -21.295 1.00 89.75 107 VAL A N 1
ATOM 798 C CA . VAL A 1 107 ? 2.604 -2.894 -20.283 1.00 89.75 107 VAL A CA 1
ATOM 799 C C . VAL A 1 107 ? 2.638 -3.953 -19.190 1.00 89.75 107 VAL A C 1
ATOM 801 O O . VAL A 1 107 ? 2.654 -5.146 -19.492 1.00 89.75 107 VAL A O 1
ATOM 804 N N . TYR A 1 108 ? 2.614 -3.516 -17.935 1.00 91.44 108 TYR A N 1
ATOM 805 C CA . TYR A 1 108 ? 2.586 -4.392 -16.772 1.00 91.44 108 TYR A CA 1
ATOM 806 C C . TYR A 1 108 ? 1.637 -3.835 -15.707 1.00 91.44 108 TYR A C 1
ATOM 808 O O . TYR A 1 108 ? 1.599 -2.623 -15.491 1.00 91.44 108 TYR A O 1
ATOM 816 N N . SER A 1 109 ? 0.884 -4.715 -15.043 1.00 91.94 109 SER A N 1
ATOM 817 C CA . SER A 1 109 ? 0.020 -4.366 -13.910 1.00 91.94 109 SER A CA 1
ATOM 818 C C . SER A 1 109 ? 0.497 -5.095 -12.659 1.00 91.94 109 SER A C 1
ATOM 820 O O . SER A 1 109 ? 0.553 -6.327 -12.637 1.00 91.94 109 SER A O 1
ATOM 822 N N . LEU A 1 110 ? 0.845 -4.324 -11.629 1.00 91.00 110 LEU A N 1
ATOM 823 C CA . LEU A 1 110 ? 1.270 -4.830 -10.331 1.00 91.00 110 LEU A CA 1
ATOM 824 C C . LEU A 1 110 ? 0.134 -4.671 -9.321 1.00 91.00 110 LEU A C 1
ATOM 826 O O . LEU A 1 110 ? -0.318 -3.556 -9.070 1.00 91.00 110 LEU A O 1
ATOM 830 N N . ILE A 1 111 ? -0.266 -5.778 -8.705 1.00 90.88 111 ILE A N 1
ATOM 831 C CA . ILE A 1 111 ? -1.313 -5.830 -7.688 1.00 90.88 111 ILE A CA 1
ATOM 832 C C . ILE A 1 111 ? -0.664 -6.063 -6.323 1.00 90.88 111 ILE A C 1
ATOM 834 O O . ILE A 1 111 ? 0.049 -7.053 -6.105 1.00 90.88 111 ILE A O 1
ATOM 838 N N . LEU A 1 112 ? -0.930 -5.133 -5.407 1.00 88.62 112 LEU A N 1
ATOM 839 C CA . LEU A 1 112 ? -0.578 -5.228 -3.996 1.00 88.62 112 LEU A CA 1
ATOM 840 C C . LEU A 1 112 ? -1.839 -5.599 -3.215 1.00 88.62 112 LEU A C 1
ATOM 842 O O . LEU A 1 112 ? -2.801 -4.841 -3.207 1.00 88.62 112 LEU A O 1
ATOM 846 N N . ASP A 1 113 ? -1.818 -6.764 -2.579 1.00 87.81 113 ASP A N 1
ATOM 847 C CA . ASP A 1 113 ? -2.895 -7.267 -1.731 1.00 87.81 113 ASP A CA 1
ATOM 848 C C . ASP A 1 113 ? -2.619 -6.874 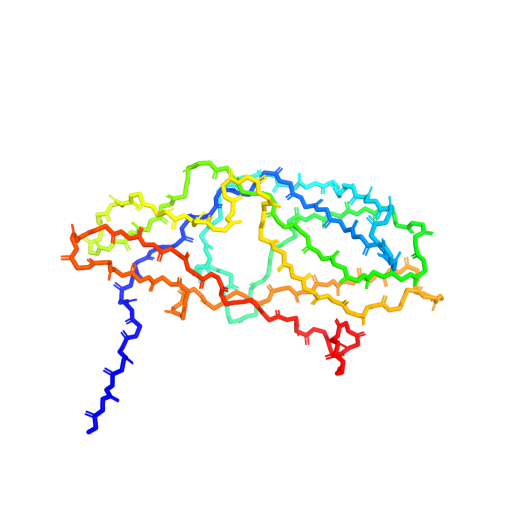-0.281 1.00 87.81 113 ASP A C 1
ATOM 850 O O . ASP A 1 113 ? -1.557 -7.196 0.265 1.00 87.81 113 ASP A O 1
ATOM 854 N N . PHE A 1 114 ? -3.545 -6.126 0.312 1.00 86.44 114 PHE A N 1
ATOM 855 C CA . PHE A 1 114 ? -3.414 -5.595 1.659 1.00 86.44 114 PHE A CA 1
ATOM 856 C C . PHE A 1 114 ? -4.308 -6.381 2.617 1.00 86.44 114 PHE A C 1
ATOM 858 O O . PHE A 1 114 ? -5.531 -6.335 2.521 1.00 86.44 114 PHE A O 1
ATOM 865 N N . ASP A 1 115 ? -3.703 -7.045 3.600 1.00 86.56 115 ASP A N 1
ATOM 866 C CA . ASP A 1 115 ? -4.445 -7.796 4.611 1.00 86.56 115 ASP A CA 1
ATOM 867 C C . ASP A 1 115 ? -4.767 -6.880 5.798 1.00 86.56 115 ASP A C 1
ATOM 869 O O . ASP A 1 115 ? -3.997 -6.767 6.754 1.00 86.56 115 ASP A O 1
ATOM 873 N N . ALA A 1 116 ? -5.871 -6.135 5.701 1.00 83.44 116 ALA A N 1
ATOM 874 C CA . ALA A 1 116 ? -6.254 -5.141 6.705 1.00 83.44 116 ALA A CA 1
ATOM 875 C C . ALA A 1 116 ? -6.496 -5.775 8.086 1.00 83.44 116 ALA A C 1
ATOM 877 O O . ALA A 1 116 ? -6.055 -5.230 9.101 1.00 83.44 116 ALA A O 1
ATOM 878 N N . ALA A 1 117 ? -7.107 -6.962 8.101 1.00 80.75 117 ALA A N 1
ATOM 879 C CA . ALA A 1 117 ? -7.403 -7.737 9.300 1.00 80.75 117 ALA A CA 1
ATOM 880 C C . ALA A 1 117 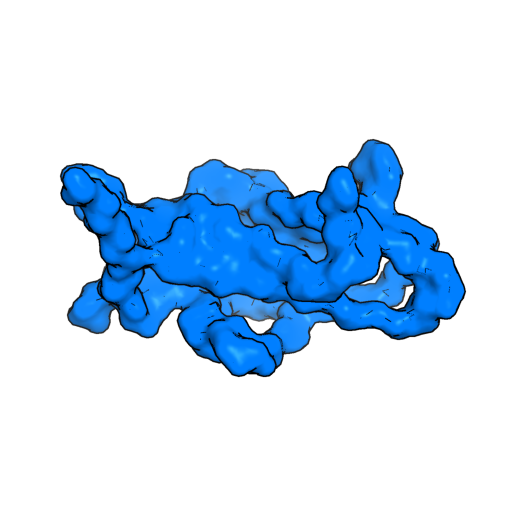? -6.126 -8.160 10.047 1.00 80.75 117 ALA A C 1
ATOM 882 O O . ALA A 1 117 ? -6.057 -8.034 11.268 1.00 80.75 117 ALA A O 1
ATOM 883 N N . GLU A 1 118 ? -5.086 -8.597 9.327 1.00 83.81 118 GLU A N 1
ATOM 884 C CA . GLU A 1 118 ? -3.773 -8.892 9.922 1.00 83.81 118 GLU A CA 1
ATOM 885 C C . GLU A 1 118 ? -2.920 -7.636 10.173 1.00 83.81 118 GLU A C 1
ATOM 887 O O . GLU A 1 118 ? -1.845 -7.723 10.772 1.00 83.81 118 GLU A O 1
ATOM 892 N N . SER A 1 119 ? -3.354 -6.458 9.722 1.00 86.44 119 SER A N 1
ATOM 893 C CA . SER A 1 119 ? -2.549 -5.236 9.795 1.00 86.44 119 SER A CA 1
ATOM 894 C C . SER A 1 119 ? -2.919 -4.301 10.937 1.00 86.44 119 SER A C 1
ATOM 896 O O . SER A 1 119 ? -2.076 -3.492 11.330 1.00 86.44 119 SER A O 1
ATOM 898 N N . VAL A 1 120 ? -4.142 -4.357 11.464 1.00 89.38 120 VAL A N 1
ATOM 899 C CA . VAL A 1 120 ? -4.629 -3.415 12.482 1.00 89.38 120 VAL A CA 1
ATOM 900 C C . VAL A 1 120 ? -4.645 -4.056 13.865 1.00 89.38 120 VAL A C 1
ATOM 902 O O . VAL A 1 120 ? -5.144 -5.158 14.061 1.00 89.38 120 VAL A O 1
ATOM 905 N N . TYR A 1 121 ? -4.112 -3.331 14.849 1.00 89.62 121 TYR A N 1
ATOM 906 C CA . TYR A 1 121 ? -4.014 -3.792 16.229 1.00 89.62 121 TYR A CA 1
ATOM 907 C C . TYR A 1 121 ? -4.435 -2.689 17.192 1.00 89.62 121 TYR A C 1
ATOM 909 O O . TYR A 1 121 ? -3.989 -1.543 17.080 1.00 89.62 121 TYR A O 1
ATOM 917 N N . GLN A 1 122 ? -5.218 -3.050 18.205 1.00 90.31 122 GLN A N 1
ATOM 918 C CA . GLN A 1 122 ? -5.458 -2.179 19.347 1.00 90.31 122 GLN A CA 1
ATOM 919 C C . GLN A 1 122 ? -4.347 -2.371 20.384 1.00 90.31 122 GLN A C 1
ATOM 921 O O . GLN A 1 122 ? -4.020 -3.480 20.808 1.00 90.31 122 GLN A O 1
ATOM 926 N N . LEU A 1 123 ? -3.739 -1.269 20.802 1.00 87.75 123 LEU A N 1
ATOM 927 C CA . LEU A 1 123 ? -2.760 -1.247 21.877 1.00 87.75 123 LEU A CA 1
ATOM 928 C C . LEU A 1 123 ? -3.474 -1.330 23.232 1.00 87.75 123 LEU A C 1
ATOM 930 O O . LEU A 1 123 ? -4.592 -0.849 23.392 1.00 87.75 123 LEU A O 1
ATOM 934 N N . GLY A 1 124 ? -2.782 -1.822 24.264 1.00 84.56 124 GLY A N 1
ATOM 935 C CA . GLY A 1 124 ? -3.336 -1.923 25.626 1.00 84.56 124 GLY A CA 1
ATOM 936 C C . GLY A 1 124 ? -3.738 -0.588 26.282 1.00 84.56 124 GLY A C 1
ATOM 937 O O . GLY A 1 124 ? -4.258 -0.589 27.392 1.00 84.56 124 GLY A O 1
ATOM 938 N N . ASN A 1 125 ? -3.494 0.548 25.619 1.00 87.25 125 ASN A N 1
ATOM 939 C CA . ASN A 1 125 ? -3.933 1.878 26.038 1.00 87.25 125 ASN A CA 1
ATOM 940 C C . ASN A 1 125 ? -5.133 2.416 25.227 1.00 87.25 125 ASN A C 1
ATOM 942 O O . ASN A 1 125 ? -5.413 3.610 25.300 1.00 87.25 125 ASN A O 1
ATOM 946 N N . GLY A 1 126 ? -5.790 1.568 24.429 1.00 85.62 126 GLY A N 1
ATOM 947 C CA . GLY A 1 126 ? -6.982 1.901 23.642 1.00 85.62 126 GLY A CA 1
ATOM 948 C C . GLY A 1 126 ? -6.717 2.599 22.305 1.00 85.62 126 GLY A C 1
ATOM 949 O O . GLY A 1 126 ? -7.663 2.853 21.571 1.00 85.62 126 GLY A O 1
ATOM 950 N N . ARG A 1 127 ? -5.457 2.907 21.962 1.00 90.12 127 ARG A N 1
ATOM 951 C CA . ARG A 1 127 ? -5.107 3.466 20.644 1.00 90.12 127 ARG A CA 1
ATOM 952 C C . ARG A 1 127 ? -4.943 2.372 19.602 1.00 90.12 127 ARG A C 1
ATOM 954 O O . ARG A 1 127 ? -4.509 1.272 19.939 1.00 90.12 127 ARG A O 1
ATOM 961 N N . TYR A 1 128 ? -5.156 2.723 18.343 1.00 91.88 128 TYR A N 1
ATOM 962 C CA . TYR A 1 128 ? -4.961 1.812 17.227 1.00 91.88 128 TYR A CA 1
ATOM 963 C C . TYR A 1 128 ? -3.629 2.052 16.535 1.00 91.88 128 TYR A C 1
ATOM 965 O O . TYR A 1 128 ? -3.127 3.176 16.429 1.00 91.88 128 TYR A O 1
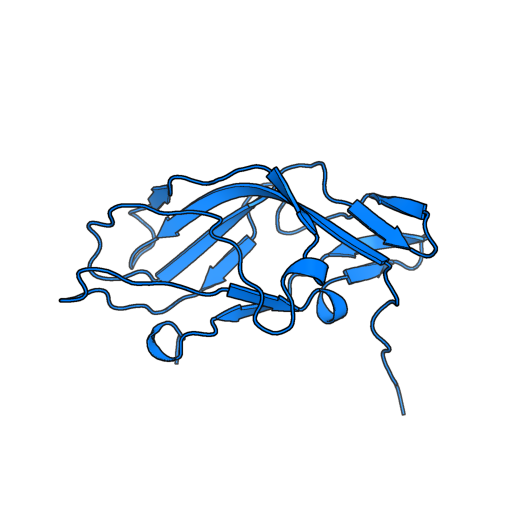ATOM 973 N N . GLN A 1 129 ? -3.026 0.958 16.095 1.00 90.62 129 GLN A N 1
ATOM 974 C CA . GLN A 1 129 ? -1.779 0.977 15.366 1.00 90.62 129 GLN A CA 1
ATOM 975 C C . GLN A 1 129 ? -1.845 0.007 14.197 1.00 90.62 129 GLN A C 1
ATOM 977 O O . GLN A 1 129 ? -2.273 -1.135 14.346 1.00 90.62 129 GLN A O 1
ATOM 982 N N . MET A 1 130 ? -1.321 0.445 13.061 1.00 88.12 130 MET A N 1
ATOM 983 C CA . MET A 1 130 ? -1.154 -0.389 11.889 1.00 88.12 130 MET A CA 1
ATOM 984 C C . MET A 1 130 ? 0.270 -0.943 11.800 1.00 88.12 130 MET A C 1
ATOM 986 O O . MET A 1 130 ? 1.262 -0.220 11.960 1.00 88.12 130 MET A O 1
ATOM 990 N N . ARG A 1 131 ? 0.377 -2.234 11.498 1.00 87.19 131 ARG A N 1
ATOM 991 C CA . ARG A 1 131 ? 1.584 -2.914 11.023 1.00 87.19 131 ARG A CA 1
ATOM 992 C C . ARG A 1 131 ? 1.235 -3.616 9.710 1.00 87.19 131 ARG A C 1
ATOM 994 O O . ARG A 1 131 ? 0.790 -4.754 9.753 1.00 87.19 131 ARG A O 1
ATOM 1001 N N . PRO A 1 132 ? 1.414 -2.935 8.569 1.00 84.94 132 PRO A N 1
ATOM 1002 C CA . PRO A 1 132 ? 0.977 -3.438 7.274 1.00 84.94 132 PRO A CA 1
ATOM 1003 C C . PRO A 1 132 ? 1.510 -4.824 6.926 1.00 84.94 132 PRO A C 1
ATOM 1005 O O . PRO A 1 132 ? 2.722 -5.048 6.911 1.00 84.94 132 PRO A O 1
ATOM 1008 N N . VAL A 1 133 ? 0.588 -5.708 6.571 1.00 86.56 133 VAL A N 1
ATOM 1009 C CA . VAL A 1 133 ? 0.830 -6.992 5.925 1.00 86.56 133 VAL A CA 1
ATOM 1010 C C . VAL A 1 133 ? 0.392 -6.843 4.473 1.00 86.56 133 VAL A C 1
ATOM 1012 O O . VAL A 1 133 ? -0.794 -6.777 4.165 1.00 86.56 133 VAL A O 1
ATOM 1015 N N . ILE A 1 134 ? 1.376 -6.741 3.578 1.00 86.69 134 ILE A N 1
ATOM 1016 C CA . ILE A 1 134 ? 1.156 -6.520 2.145 1.00 86.69 134 ILE A CA 1
ATOM 1017 C C . ILE A 1 134 ? 1.803 -7.659 1.372 1.00 86.69 134 ILE A C 1
ATOM 1019 O O . ILE A 1 134 ? 2.961 -8.010 1.620 1.00 86.69 134 ILE A O 1
ATOM 1023 N N . ARG A 1 135 ? 1.070 -8.221 0.413 1.00 87.94 135 ARG A N 1
ATOM 1024 C CA . ARG A 1 135 ? 1.524 -9.314 -0.446 1.00 87.94 135 ARG A CA 1
ATOM 1025 C C . ARG A 1 135 ? 1.514 -8.863 -1.900 1.00 87.94 135 ARG A C 1
ATOM 1027 O O . ARG A 1 135 ? 0.634 -8.139 -2.347 1.00 87.94 135 ARG A O 1
ATOM 1034 N N . VAL A 1 136 ? 2.506 -9.313 -2.658 1.00 89.38 136 VAL A N 1
ATOM 1035 C CA . VAL A 1 136 ? 2.537 -9.112 -4.109 1.00 89.38 136 VAL A CA 1
ATOM 1036 C C . VAL A 1 136 ? 1.817 -10.287 -4.753 1.00 89.38 136 VAL A C 1
ATOM 1038 O O . VAL A 1 136 ? 2.263 -11.437 -4.643 1.00 89.38 136 VAL A O 1
ATOM 1041 N N . VAL A 1 137 ? 0.687 -10.016 -5.403 1.00 88.81 137 VAL A N 1
ATOM 1042 C CA . VAL A 1 137 ? -0.146 -11.080 -5.977 1.00 88.81 137 VAL A CA 1
ATOM 1043 C C . VAL A 1 137 ? 0.549 -11.699 -7.184 1.00 88.81 137 VAL A C 1
ATOM 1045 O O . VAL A 1 137 ? 0.654 -12.925 -7.254 1.00 88.81 137 VAL A O 1
ATOM 1048 N N . ASN A 1 138 ? 1.089 -10.858 -8.069 1.00 89.94 138 ASN A N 1
ATOM 1049 C CA . ASN A 1 138 ? 1.807 -11.248 -9.281 1.00 89.94 138 ASN A CA 1
ATOM 1050 C C . ASN A 1 138 ? 2.999 -12.180 -8.967 1.00 89.94 138 ASN A C 1
ATOM 1052 O O . ASN A 1 138 ? 3.938 -11.746 -8.293 1.00 89.94 138 ASN A O 1
ATOM 1056 N N . PRO A 1 139 ? 2.994 -13.449 -9.424 1.00 82.50 139 PRO A N 1
ATOM 1057 C CA . PRO A 1 139 ? 4.057 -14.412 -9.114 1.00 82.50 139 PRO A CA 1
ATOM 1058 C C . PRO A 1 139 ? 5.443 -13.999 -9.623 1.00 82.50 139 PRO A C 1
ATOM 1060 O O . PRO A 1 139 ? 6.447 -14.273 -8.975 1.00 82.50 139 PRO A O 1
ATOM 1063 N N . ASP A 1 140 ? 5.481 -13.328 -10.766 1.00 85.75 140 ASP A N 1
ATOM 1064 C CA . ASP A 1 140 ? 6.655 -12.818 -11.473 1.00 85.75 140 ASP A CA 1
ATOM 1065 C C . ASP A 1 140 ? 7.268 -11.558 -10.850 1.00 85.75 140 ASP A C 1
ATOM 1067 O O . ASP A 1 140 ? 8.383 -11.194 -11.203 1.00 85.75 140 ASP A O 1
ATOM 1071 N N . ALA A 1 141 ? 6.583 -10.931 -9.890 1.00 83.06 141 ALA A N 1
ATOM 1072 C CA . ALA A 1 141 ? 7.098 -9.795 -9.127 1.00 83.06 141 ALA A CA 1
ATOM 1073 C C . ALA A 1 141 ? 7.565 -10.170 -7.705 1.00 83.06 141 ALA A C 1
ATOM 1075 O O . ALA A 1 141 ? 7.880 -9.281 -6.905 1.00 83.06 141 ALA A O 1
ATOM 1076 N N . ARG A 1 142 ? 7.596 -11.462 -7.346 1.00 80.94 142 ARG A N 1
ATOM 1077 C CA . ARG A 1 142 ? 8.011 -11.933 -6.012 1.00 80.94 142 ARG A CA 1
ATOM 1078 C C . ARG A 1 142 ? 9.517 -12.156 -5.946 1.00 80.94 142 ARG A C 1
ATOM 1080 O O . ARG A 1 142 ? 10.116 -12.732 -6.848 1.00 80.94 142 ARG A O 1
ATOM 1087 N N . CYS A 1 143 ? 10.131 -11.742 -4.843 1.00 75.81 143 CYS A N 1
ATOM 1088 C CA . CYS A 1 143 ? 11.513 -12.101 -4.552 1.00 75.81 143 CYS A CA 1
ATOM 1089 C C . CYS A 1 143 ? 11.576 -13.544 -4.045 1.00 75.81 143 CYS A C 1
ATOM 1091 O O . CYS A 1 143 ? 10.875 -13.876 -3.089 1.00 75.81 143 CYS A O 1
ATOM 1093 N N . ASN A 1 144 ? 12.377 -14.382 -4.712 1.00 59.25 144 ASN A N 1
ATOM 1094 C CA . ASN A 1 144 ? 12.689 -15.745 -4.265 1.00 59.25 144 ASN A CA 1
ATOM 1095 C C . ASN A 1 144 ? 13.472 -15.753 -2.950 1.00 59.25 144 ASN A C 1
ATOM 1097 O O . ASN A 1 144 ? 14.311 -14.840 -2.762 1.00 59.25 144 ASN A O 1
#

Sequence (144 aa):
RLTDAPLDVDEVNIDLQSILVKGPGGQEEIQLNTNAGIYDLLDLQNGIDVLVANAMISLDEIRQVRLVLGEDNTVVVDGVEHELKIPSGSQSGLKIQVCLDLTGMPVYSLILDFDAAESVYQLGNGRYQMRPVIRVVNPDARCN